Protein AF-A0A1G0I990-F1 (afdb_monomer_lite)

Sequence (139 aa):
MQPKWLFALCLTLLTQIALAETCPTVSAIKHGALNGWQVYDSDDNKPLTAKRLADFKKSIRQFVLAEWKENTAQRGIMRCYYVDGDGSELEAYVAKNHFLPNKRKSEWYQVSGSLDCAASMGQCSFDQQKMPAKYLANN

Structure (mmCIF, N/CA/C/O backbone):
data_AF-A0A1G0I990-F1
#
_entry.id   AF-A0A1G0I990-F1
#
loop_
_atom_site.group_PDB
_atom_site.id
_atom_site.type_symbol
_atom_site.label_atom_id
_atom_site.label_alt_id
_atom_site.label_comp_id
_atom_site.label_asym_id
_atom_site.label_entity_id
_atom_site.label_seq_id
_atom_site.pdbx_PDB_ins_code
_atom_site.Cartn_x
_atom_site.Cartn_y
_atom_site.Cartn_z
_atom_site.occupancy
_atom_site.B_iso_or_equiv
_atom_site.auth_seq_id
_atom_site.auth_comp_id
_atom_site.auth_asym_id
_atom_site.auth_atom_id
_atom_site.pdbx_PDB_model_num
ATOM 1 N N . MET A 1 1 ? 19.883 -50.075 29.288 1.00 47.19 1 MET A N 1
ATOM 2 C CA . MET A 1 1 ? 18.931 -48.961 29.495 1.00 47.19 1 MET A CA 1
ATOM 3 C C . MET A 1 1 ? 19.556 -47.705 28.914 1.00 47.19 1 MET A C 1
ATOM 5 O O . MET A 1 1 ? 20.521 -47.210 29.473 1.00 47.19 1 MET A O 1
ATOM 9 N N . GLN A 1 2 ? 19.099 -47.272 27.741 1.00 49.50 2 GLN A N 1
ATOM 10 C CA . GLN A 1 2 ? 19.628 -46.103 27.034 1.00 49.50 2 GLN A CA 1
ATOM 11 C C . GLN A 1 2 ? 18.470 -45.256 26.482 1.00 49.50 2 GLN A C 1
ATOM 13 O O . GLN A 1 2 ? 17.391 -45.797 26.215 1.00 49.50 2 GLN A O 1
ATOM 18 N N . PRO A 1 3 ? 18.657 -43.930 26.398 1.00 50.25 3 PRO A N 1
ATOM 19 C CA . PRO A 1 3 ? 17.592 -42.951 26.556 1.00 50.25 3 PRO A CA 1
ATOM 20 C C . PRO A 1 3 ? 16.888 -42.691 25.223 1.00 50.25 3 PRO A C 1
ATOM 22 O O . PRO A 1 3 ? 17.444 -42.076 24.322 1.00 50.25 3 PRO A O 1
ATOM 25 N N . LYS A 1 4 ? 15.635 -43.136 25.088 1.00 51.06 4 LYS A N 1
ATOM 26 C CA . LYS A 1 4 ? 14.823 -42.921 23.872 1.00 51.06 4 LYS A CA 1
ATOM 27 C C . LYS A 1 4 ? 14.087 -41.571 23.820 1.00 51.06 4 LYS A C 1
ATOM 29 O O . LYS A 1 4 ? 13.271 -41.363 22.934 1.00 51.06 4 LYS A O 1
ATOM 34 N N . TRP A 1 5 ? 14.366 -40.650 24.742 1.00 54.75 5 TRP A N 1
ATOM 35 C CA . TRP A 1 5 ? 13.525 -39.463 24.955 1.00 54.75 5 TRP A CA 1
ATOM 36 C C . TRP A 1 5 ? 14.181 -38.126 24.581 1.00 54.75 5 TRP A C 1
ATOM 38 O O . TRP A 1 5 ? 13.571 -37.084 24.783 1.00 54.75 5 TRP A O 1
ATOM 48 N N . LEU A 1 6 ? 15.394 -38.122 24.016 1.00 54.31 6 LEU A N 1
ATOM 49 C CA . LEU A 1 6 ? 16.111 -36.871 23.710 1.00 54.31 6 LEU A CA 1
ATOM 50 C C . LEU A 1 6 ? 16.022 -36.410 22.246 1.00 54.31 6 LEU A C 1
ATOM 52 O O . LEU A 1 6 ? 16.369 -35.271 21.958 1.00 54.31 6 LEU A O 1
ATOM 56 N N . PHE A 1 7 ? 15.510 -37.228 21.321 1.00 53.66 7 PHE A N 1
ATOM 57 C CA . PHE A 1 7 ? 15.449 -36.843 19.900 1.00 53.66 7 PHE A CA 1
ATOM 58 C C . PHE A 1 7 ? 14.200 -36.043 19.497 1.00 53.66 7 PHE A C 1
ATOM 60 O O . PHE A 1 7 ? 14.183 -35.455 18.420 1.00 53.66 7 PHE A O 1
ATOM 67 N N . ALA A 1 8 ? 13.172 -35.965 20.347 1.00 53.88 8 ALA A N 1
ATOM 68 C CA . ALA A 1 8 ? 11.927 -35.270 20.007 1.00 53.88 8 ALA A CA 1
ATOM 69 C C . ALA A 1 8 ? 11.950 -33.754 20.288 1.00 53.88 8 ALA A C 1
ATOM 71 O O . ALA A 1 8 ? 11.089 -33.036 19.789 1.00 53.88 8 ALA A O 1
ATOM 72 N N . LEU A 1 9 ? 12.929 -33.243 21.048 1.00 51.59 9 LEU A N 1
ATOM 73 C CA . LEU A 1 9 ? 12.960 -31.829 21.453 1.00 51.59 9 LEU A CA 1
ATOM 74 C C . LEU A 1 9 ? 13.691 -30.906 20.454 1.00 51.59 9 LEU A C 1
ATOM 76 O O . LEU A 1 9 ? 13.574 -29.689 20.547 1.00 51.59 9 LEU A O 1
ATOM 80 N N . CYS A 1 10 ? 14.427 -31.452 19.478 1.00 51.59 10 CYS A N 1
ATOM 81 C CA . CYS A 1 10 ? 15.187 -30.642 18.514 1.00 51.59 10 CYS A CA 1
ATOM 82 C C . CYS A 1 10 ? 14.387 -30.181 17.284 1.00 51.59 10 CYS A C 1
ATOM 84 O O . CYS A 1 10 ? 14.876 -29.323 16.553 1.00 51.59 10 CYS A O 1
ATOM 86 N N . LEU A 1 11 ? 13.177 -30.700 17.035 1.00 53.06 11 LEU A N 1
ATOM 87 C CA . LEU A 1 11 ? 12.417 -30.344 15.826 1.00 53.06 11 LEU A CA 1
ATOM 88 C C . LEU A 1 11 ? 11.530 -29.095 15.967 1.00 53.06 11 LEU A C 1
ATOM 90 O O . LEU A 1 11 ? 11.078 -28.564 14.958 1.00 53.06 11 LEU A O 1
ATOM 94 N N . THR A 1 12 ? 11.292 -28.586 17.179 1.00 53.69 12 THR A N 1
ATOM 95 C CA . THR A 1 12 ? 10.404 -27.427 17.398 1.00 53.69 12 THR A CA 1
ATOM 96 C C . THR A 1 12 ? 11.112 -26.070 17.325 1.00 53.69 12 THR A C 1
ATOM 98 O O . THR A 1 12 ? 10.461 -25.043 17.490 1.00 53.69 12 THR A O 1
ATOM 101 N N . LEU A 1 13 ? 12.426 -26.030 17.059 1.00 52.94 13 LEU A N 1
ATOM 102 C CA . LEU A 1 13 ? 13.194 -24.778 16.945 1.00 52.94 13 LEU A CA 1
ATOM 103 C C . LEU A 1 13 ? 13.355 -24.248 15.505 1.00 52.94 13 LEU A C 1
ATOM 105 O O . LEU A 1 13 ? 13.969 -23.203 15.312 1.00 52.94 13 LEU A O 1
ATOM 109 N N . LEU A 1 14 ? 12.824 -24.939 14.489 1.00 50.50 14 LEU A N 1
ATOM 110 C CA . LEU A 1 14 ? 13.168 -24.693 13.078 1.00 50.50 14 LEU A CA 1
ATOM 111 C C . LEU A 1 14 ? 12.182 -23.838 12.263 1.00 50.50 14 LEU A C 1
ATOM 113 O O . LEU A 1 14 ? 12.335 -23.746 11.049 1.00 50.50 14 LEU A O 1
ATOM 117 N N . THR A 1 15 ? 11.202 -23.164 12.870 1.00 46.41 15 THR A N 1
ATOM 118 C CA . THR A 1 15 ? 10.213 -22.383 12.094 1.00 46.41 15 THR A CA 1
ATOM 119 C C . THR A 1 15 ? 10.127 -20.910 12.476 1.00 46.41 15 THR A C 1
ATOM 121 O O . THR A 1 15 ? 9.059 -20.312 12.390 1.00 46.41 15 THR A O 1
ATOM 124 N N . GLN A 1 16 ? 11.248 -20.275 12.825 1.00 45.06 16 GLN A N 1
ATOM 125 C CA . GLN A 1 16 ? 11.370 -18.824 12.637 1.00 45.06 16 GLN A CA 1
ATOM 126 C C . GLN A 1 16 ? 11.808 -18.547 11.197 1.00 45.06 16 GLN A C 1
ATOM 128 O O . GLN A 1 16 ? 12.901 -18.049 10.938 1.00 45.06 16 GLN A O 1
ATOM 133 N N . ILE A 1 17 ? 10.961 -18.928 10.237 1.00 48.00 17 ILE A N 1
ATOM 134 C CA . ILE A 1 17 ? 11.130 -18.479 8.860 1.00 48.00 17 ILE A CA 1
ATOM 135 C C . ILE A 1 17 ? 10.854 -16.980 8.912 1.00 48.00 17 ILE A C 1
ATOM 137 O O . ILE A 1 17 ? 9.705 -16.561 9.043 1.00 48.00 17 ILE A O 1
ATOM 141 N N . ALA A 1 18 ? 11.916 -16.178 8.884 1.00 51.16 18 ALA A N 1
ATOM 142 C CA . ALA A 1 18 ? 11.836 -14.752 8.627 1.00 51.16 18 ALA A CA 1
ATOM 143 C C . ALA A 1 18 ? 11.307 -14.581 7.197 1.00 51.16 18 ALA A C 1
ATOM 145 O O . ALA A 1 18 ? 12.071 -14.475 6.239 1.00 51.16 18 ALA A O 1
ATOM 146 N N . LEU A 1 19 ? 9.988 -14.685 7.043 1.00 57.84 19 LEU A N 1
ATOM 147 C CA . LEU A 1 19 ? 9.312 -14.400 5.792 1.00 57.84 19 LEU A CA 1
ATOM 148 C C . LEU A 1 19 ? 9.566 -12.925 5.490 1.00 57.84 19 LEU A C 1
ATOM 150 O O . LEU A 1 19 ? 9.313 -12.067 6.338 1.00 57.84 19 LEU A O 1
ATOM 154 N N . ALA A 1 20 ? 10.103 -12.649 4.302 1.00 65.56 20 ALA A N 1
ATOM 155 C CA . ALA A 1 20 ? 10.149 -11.289 3.793 1.00 65.56 20 ALA A CA 1
ATOM 156 C C . ALA A 1 20 ? 8.714 -10.759 3.806 1.00 65.56 20 ALA A C 1
ATOM 158 O O . ALA A 1 20 ? 7.800 -11.423 3.307 1.00 65.56 20 ALA A O 1
ATOM 159 N N . GLU A 1 21 ? 8.504 -9.612 4.438 1.00 84.06 21 GLU A N 1
ATOM 160 C CA . GLU A 1 21 ? 7.165 -9.057 4.491 1.00 84.06 21 GLU A CA 1
ATOM 161 C C . GLU A 1 21 ? 6.820 -8.437 3.135 1.00 84.06 21 GLU A C 1
ATOM 163 O O . GLU A 1 21 ? 7.689 -7.999 2.378 1.00 84.06 21 GLU A O 1
ATOM 168 N N . THR A 1 22 ? 5.535 -8.457 2.806 1.00 91.50 22 THR A N 1
ATOM 169 C CA . THR A 1 22 ? 4.981 -7.866 1.587 1.00 91.50 22 THR A CA 1
ATOM 170 C C . THR A 1 22 ? 3.818 -6.967 1.962 1.00 91.50 22 THR A C 1
ATOM 172 O O . THR A 1 22 ? 3.319 -7.004 3.091 1.00 91.50 22 THR A O 1
ATOM 175 N N . CYS A 1 23 ? 3.369 -6.145 1.017 1.00 93.75 23 CYS A N 1
ATOM 176 C CA . CYS A 1 23 ? 2.174 -5.339 1.219 1.00 93.75 23 CYS A CA 1
ATOM 177 C C . CYS A 1 23 ? 0.969 -6.222 1.616 1.00 93.75 23 CYS A C 1
ATOM 179 O O . CYS A 1 23 ? 0.893 -7.377 1.181 1.00 93.75 23 CYS A O 1
ATOM 181 N N . PRO A 1 24 ? 0.032 -5.731 2.451 1.00 94.81 24 PRO A N 1
ATOM 182 C CA . PRO A 1 24 ? -1.147 -6.502 2.830 1.00 94.81 24 PRO A CA 1
ATOM 183 C C . PRO A 1 24 ? -2.007 -6.881 1.624 1.00 94.81 24 PRO A C 1
ATOM 185 O O . PRO A 1 24 ? -2.253 -6.079 0.734 1.00 94.81 24 PRO A O 1
ATOM 188 N N . THR A 1 25 ? -2.548 -8.095 1.600 1.00 96.38 25 THR A N 1
ATOM 189 C CA . THR A 1 25 ? -3.460 -8.468 0.511 1.00 96.38 25 THR A CA 1
ATOM 190 C C . THR A 1 25 ? -4.767 -7.675 0.603 1.00 96.38 25 THR A C 1
ATOM 192 O O . THR A 1 25 ? -5.206 -7.292 1.688 1.00 96.38 25 THR A O 1
ATOM 195 N N . VAL A 1 26 ? -5.460 -7.492 -0.524 1.00 96.81 26 VAL A N 1
ATOM 196 C CA . VAL A 1 26 ? -6.790 -6.851 -0.550 1.00 96.81 26 VAL A CA 1
ATOM 197 C C . VAL A 1 26 ? -7.768 -7.558 0.391 1.00 96.81 26 VAL A C 1
ATOM 199 O O . VAL A 1 26 ? -8.532 -6.904 1.098 1.00 96.81 26 VAL A O 1
ATOM 202 N N . SER A 1 27 ? -7.702 -8.890 0.458 1.00 96.94 27 SER A N 1
ATOM 203 C CA . SER A 1 27 ? -8.483 -9.684 1.410 1.00 96.94 27 SER A CA 1
ATOM 204 C C . SER A 1 27 ? -8.126 -9.336 2.861 1.00 96.94 27 SER A C 1
ATOM 206 O O . SER A 1 27 ? -9.011 -9.005 3.651 1.00 96.94 27 SER A O 1
ATOM 208 N N . ALA A 1 28 ? -6.833 -9.302 3.204 1.00 96.19 28 ALA A N 1
ATOM 209 C CA . ALA A 1 28 ? -6.378 -8.940 4.546 1.00 96.19 28 ALA A CA 1
ATOM 210 C C . ALA A 1 28 ? -6.856 -7.539 4.957 1.00 96.19 28 ALA A C 1
ATOM 212 O O . ALA A 1 28 ? -7.336 -7.353 6.074 1.00 96.19 28 ALA A O 1
ATOM 213 N N . ILE A 1 29 ? -6.816 -6.568 4.040 1.00 96.81 29 ILE A N 1
ATOM 214 C CA . ILE A 1 29 ? -7.302 -5.209 4.298 1.00 96.81 29 ILE A CA 1
ATOM 215 C C . ILE A 1 29 ? -8.817 -5.202 4.545 1.00 96.81 29 ILE A C 1
ATOM 217 O O . ILE A 1 29 ? -9.274 -4.643 5.549 1.00 96.81 29 IL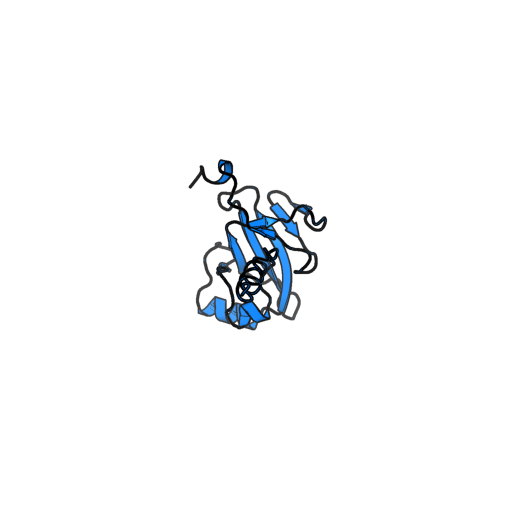E A O 1
ATOM 221 N N . LYS A 1 30 ? -9.605 -5.859 3.681 1.00 96.75 30 LYS A N 1
ATOM 222 C CA . LYS A 1 30 ? -11.071 -5.939 3.821 1.00 96.75 30 LYS A CA 1
ATOM 223 C C . LYS A 1 30 ? -11.483 -6.574 5.145 1.00 96.75 30 LYS A C 1
ATOM 225 O O . LYS A 1 30 ? -12.359 -6.045 5.827 1.00 96.75 30 LYS A O 1
ATOM 230 N N . HIS A 1 31 ? -10.793 -7.635 5.550 1.00 96.19 31 HIS A N 1
ATOM 231 C CA . HIS A 1 31 ? -11.073 -8.363 6.788 1.00 96.19 31 HIS A CA 1
ATOM 232 C C . HIS A 1 31 ? -10.370 -7.792 8.030 1.00 96.19 31 HIS A C 1
ATOM 234 O O . HIS A 1 31 ? -10.575 -8.295 9.129 1.00 96.19 31 HIS A O 1
ATOM 240 N N . GLY A 1 32 ? -9.580 -6.721 7.895 1.00 90.44 32 GLY A N 1
ATOM 241 C CA . GLY A 1 32 ? -8.904 -6.076 9.026 1.00 90.44 32 GLY A CA 1
ATOM 242 C C . GLY A 1 32 ? -7.708 -6.849 9.592 1.00 90.44 32 GLY A C 1
ATOM 243 O O . GLY A 1 32 ? -7.235 -6.517 10.675 1.00 90.44 32 GLY A O 1
ATOM 244 N N . ALA A 1 33 ? -7.181 -7.834 8.866 1.00 92.31 33 ALA A N 1
ATOM 245 C CA . ALA A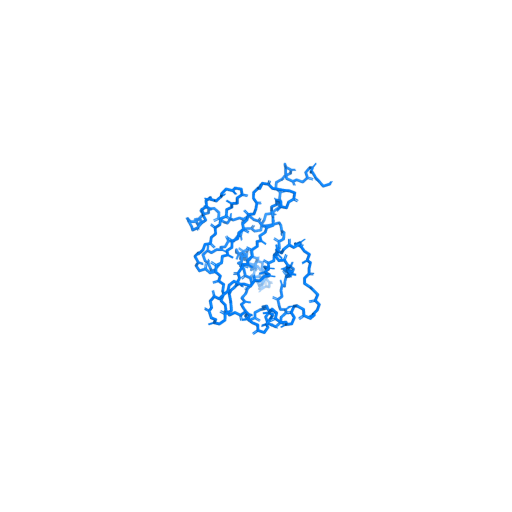 1 33 ? -5.988 -8.595 9.232 1.00 92.31 33 ALA A CA 1
ATOM 246 C C . ALA A 1 33 ? -4.704 -7.814 8.887 1.00 92.31 33 ALA A C 1
ATOM 248 O O . ALA A 1 33 ? -3.891 -8.242 8.071 1.00 92.31 33 ALA A O 1
ATOM 249 N N . LEU A 1 34 ? -4.551 -6.621 9.472 1.00 89.81 34 LEU A N 1
ATOM 250 C CA . LEU A 1 34 ? -3.517 -5.662 9.082 1.00 89.81 34 LEU A CA 1
ATOM 251 C C . LEU A 1 34 ? -2.178 -5.822 9.812 1.00 89.81 34 LEU A C 1
ATOM 253 O O . LEU A 1 34 ? -1.237 -5.177 9.401 1.00 89.81 34 LEU A O 1
ATOM 257 N N . ASN A 1 35 ? -2.018 -6.651 10.849 1.00 86.62 35 ASN A N 1
ATOM 258 C CA . ASN A 1 35 ? -0.701 -6.992 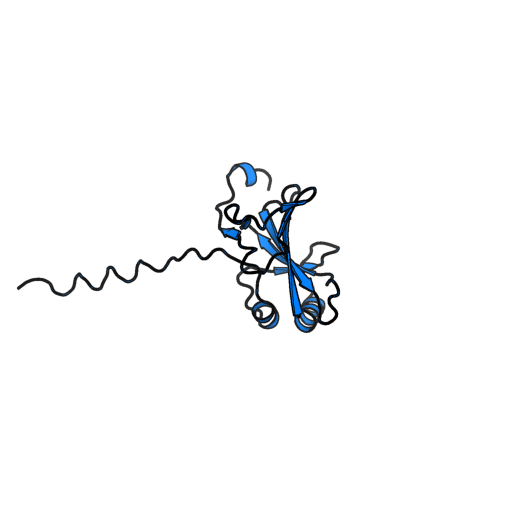11.438 1.00 86.62 35 ASN A CA 1
ATOM 259 C C . ASN A 1 35 ? 0.287 -5.807 11.616 1.00 86.62 35 ASN A C 1
ATOM 261 O O . ASN A 1 35 ? 1.435 -5.852 11.157 1.00 86.62 35 ASN A O 1
ATOM 265 N N . GLY A 1 36 ? -0.165 -4.723 12.255 1.00 87.56 36 GLY A N 1
ATOM 266 C CA . GLY A 1 36 ? 0.636 -3.513 12.499 1.00 87.56 36 GLY A CA 1
ATOM 267 C C . GLY A 1 36 ? 0.698 -2.520 11.333 1.00 87.56 36 GLY A C 1
ATOM 268 O O . GLY A 1 36 ? 1.285 -1.456 11.488 1.00 87.56 36 GLY A O 1
ATOM 269 N N . TRP A 1 37 ? 0.091 -2.838 10.191 1.00 92.62 37 TRP A N 1
ATOM 270 C CA . TRP A 1 37 ? -0.179 -1.883 9.123 1.00 92.62 37 TRP A CA 1
ATOM 271 C C . TRP A 1 37 ? -1.357 -0.978 9.485 1.00 92.62 37 TRP A C 1
ATOM 273 O O . TRP A 1 37 ? -2.323 -1.407 10.120 1.00 92.62 37 TRP A O 1
ATOM 283 N N . GLN A 1 38 ? -1.305 0.266 9.025 1.00 95.38 38 GLN A N 1
ATOM 284 C CA . GLN A 1 38 ? -2.369 1.248 9.203 1.00 95.38 38 GLN A CA 1
ATOM 285 C C . GLN A 1 38 ? -2.675 1.939 7.873 1.00 95.38 38 GLN A C 1
ATOM 287 O O . GLN A 1 38 ? -1.803 2.071 7.017 1.00 95.38 38 GLN A O 1
ATOM 292 N N . VAL A 1 39 ? -3.934 2.330 7.677 1.00 96.81 39 VAL A N 1
ATOM 293 C CA . VAL A 1 39 ? -4.374 3.028 6.463 1.00 96.81 39 VAL A CA 1
ATOM 294 C C . VAL A 1 39 ? -4.381 4.526 6.723 1.00 96.81 39 VAL A C 1
ATOM 296 O O . VAL A 1 39 ? -4.964 4.977 7.714 1.00 96.81 39 VAL A O 1
ATOM 299 N N . TYR A 1 40 ? -3.754 5.274 5.826 1.00 96.56 40 TYR A N 1
ATOM 300 C CA . TYR A 1 40 ? -3.591 6.717 5.908 1.00 96.56 40 TYR A CA 1
ATOM 301 C C . TYR A 1 40 ? -4.210 7.397 4.697 1.00 96.56 40 TYR A C 1
ATOM 303 O O . TYR A 1 40 ? -4.292 6.813 3.619 1.00 96.56 40 TYR A O 1
ATOM 311 N N . ASP A 1 41 ? -4.623 8.633 4.912 1.00 95.81 41 ASP A N 1
ATOM 312 C CA . ASP A 1 41 ? -5.007 9.595 3.896 1.00 95.81 41 ASP A CA 1
ATOM 313 C C . ASP A 1 41 ? -3.770 10.050 3.108 1.00 95.81 41 ASP A C 1
ATOM 315 O O . ASP A 1 41 ? -2.733 10.356 3.707 1.00 95.81 41 ASP A O 1
ATOM 319 N N . SER A 1 42 ? -3.845 10.065 1.776 1.00 92.69 42 SER A N 1
ATOM 320 C CA . SER A 1 42 ? -2.719 10.494 0.935 1.00 92.69 42 SER A CA 1
ATOM 321 C C . SER A 1 42 ? -2.427 11.989 1.040 1.00 92.69 42 SER A C 1
ATOM 323 O O . SER A 1 42 ? -1.272 12.383 0.870 1.00 92.69 42 SER A O 1
ATOM 325 N N . ASP A 1 43 ? -3.436 12.805 1.346 1.00 91.94 43 ASP A N 1
ATOM 326 C CA . ASP A 1 43 ? -3.329 14.260 1.251 1.00 91.94 43 ASP A CA 1
ATOM 327 C C . ASP A 1 43 ? -2.661 14.843 2.494 1.00 91.94 43 ASP A C 1
ATOM 329 O O . ASP A 1 43 ? -1.779 15.700 2.407 1.00 91.94 43 ASP A O 1
ATOM 333 N N . ASP A 1 44 ? -3.051 14.351 3.672 1.00 92.62 44 ASP A N 1
ATOM 334 C CA . ASP A 1 44 ? -2.583 14.879 4.955 1.00 92.62 44 ASP A CA 1
ATOM 335 C C . ASP A 1 44 ? -1.743 13.890 5.780 1.00 92.62 44 ASP A C 1
ATOM 337 O O . ASP A 1 44 ? -1.220 14.256 6.836 1.00 92.62 44 ASP A O 1
ATOM 341 N N . ASN A 1 45 ? -1.539 12.667 5.277 1.00 90.94 45 ASN A N 1
ATOM 342 C CA . ASN A 1 45 ? -0.783 11.586 5.917 1.00 90.94 45 ASN A CA 1
ATOM 343 C C . ASN A 1 45 ? -1.307 11.200 7.316 1.00 90.94 45 ASN A C 1
ATOM 345 O O . ASN A 1 45 ? -0.551 10.654 8.127 1.00 90.94 45 ASN A O 1
ATOM 349 N N . LYS A 1 46 ? -2.583 11.463 7.632 1.00 94.50 46 LYS A N 1
ATOM 350 C CA . LYS A 1 46 ? -3.210 11.026 8.888 1.00 94.50 46 LYS A CA 1
ATOM 351 C C . LYS A 1 46 ? -3.960 9.710 8.713 1.00 94.50 46 LYS A C 1
ATOM 353 O O . LYS A 1 46 ? -4.373 9.371 7.608 1.00 94.50 46 LYS A O 1
ATOM 358 N N . PRO A 1 47 ? -4.161 8.937 9.795 1.00 96.00 47 PRO A N 1
ATOM 359 C CA . PRO A 1 47 ? -5.010 7.757 9.740 1.00 96.00 47 PRO A CA 1
ATOM 360 C C . PRO A 1 47 ? -6.408 8.077 9.210 1.00 96.00 47 PRO A C 1
ATOM 362 O O . PRO A 1 47 ? -7.017 9.065 9.627 1.00 96.00 47 PRO A O 1
ATOM 365 N N . LEU A 1 48 ? -6.947 7.209 8.350 1.00 95.88 48 LEU A N 1
ATOM 366 C CA . LEU A 1 48 ? -8.317 7.377 7.868 1.00 95.88 48 LEU A CA 1
ATOM 367 C C . LEU A 1 48 ? -9.318 7.351 9.030 1.00 95.88 48 LEU A C 1
ATOM 369 O O . LEU A 1 48 ? -9.237 6.519 9.938 1.00 95.88 48 LEU A O 1
ATOM 373 N N . THR A 1 49 ? -10.328 8.218 8.954 1.00 96.25 49 THR A N 1
ATOM 374 C CA . THR A 1 49 ? -11.506 8.123 9.826 1.00 96.25 49 THR A CA 1
ATOM 375 C C . THR A 1 49 ? -12.233 6.797 9.594 1.00 96.25 49 THR A C 1
ATOM 377 O O . THR A 1 49 ? -12.138 6.204 8.520 1.00 96.25 49 THR A O 1
ATOM 380 N N . ALA A 1 50 ? -13.021 6.334 10.569 1.00 96.00 50 ALA A N 1
ATOM 381 C CA . ALA A 1 50 ? -13.742 5.061 10.453 1.00 96.00 50 ALA A CA 1
ATOM 382 C C . ALA A 1 50 ? -14.629 4.979 9.194 1.00 96.00 50 ALA A C 1
ATOM 384 O O . ALA A 1 50 ? -14.687 3.933 8.549 1.00 96.00 50 ALA A O 1
ATOM 385 N N . LYS A 1 51 ? -15.269 6.096 8.814 1.00 96.81 51 LYS A N 1
ATOM 386 C CA . LYS A 1 51 ? -16.079 6.191 7.593 1.00 96.81 51 LYS A CA 1
ATOM 387 C C . LYS A 1 51 ? -15.219 6.023 6.338 1.00 96.81 51 LYS A C 1
ATOM 389 O O . LYS A 1 51 ? -15.473 5.110 5.559 1.00 96.81 51 LYS A O 1
ATOM 394 N N . ARG A 1 52 ? -14.156 6.827 6.190 1.00 97.00 52 ARG A N 1
ATOM 395 C CA . ARG A 1 52 ? -13.240 6.724 5.039 1.00 97.00 52 ARG A CA 1
ATOM 396 C C . ARG A 1 52 ? -12.570 5.354 4.957 1.00 97.00 52 ARG A C 1
ATOM 398 O O . ARG A 1 52 ? -12.389 4.829 3.868 1.00 97.00 52 ARG A O 1
ATOM 405 N N . LEU A 1 53 ? -12.236 4.747 6.095 1.00 97.06 53 LEU A N 1
ATOM 406 C CA . LEU A 1 53 ? -11.675 3.400 6.139 1.00 97.06 53 LEU A CA 1
ATOM 407 C C . LEU A 1 53 ? -12.668 2.348 5.620 1.00 97.06 53 LEU A C 1
ATOM 409 O O . LEU A 1 53 ? -12.260 1.423 4.918 1.00 97.06 53 LEU A O 1
ATOM 413 N N . ALA A 1 54 ? -13.957 2.467 5.948 1.00 96.81 54 ALA A N 1
ATOM 414 C CA . ALA A 1 54 ? -14.990 1.578 5.418 1.00 96.81 54 ALA A CA 1
ATOM 415 C C . ALA A 1 54 ? -15.154 1.744 3.897 1.00 96.81 54 ALA A C 1
ATOM 417 O O . ALA A 1 54 ? -15.199 0.743 3.176 1.00 96.81 54 ALA A O 1
ATOM 418 N N . ASP A 1 55 ? -15.159 2.987 3.410 1.00 96.44 55 ASP A N 1
ATOM 419 C CA . ASP A 1 55 ? -15.250 3.302 1.979 1.00 96.44 55 ASP A CA 1
ATOM 420 C C . ASP A 1 55 ? -14.023 2.788 1.209 1.00 96.44 55 ASP A C 1
ATOM 422 O O . ASP A 1 55 ? -14.161 2.131 0.173 1.00 96.44 55 ASP A O 1
ATOM 426 N N . PHE A 1 56 ? -12.824 2.975 1.767 1.00 97.19 56 PHE A N 1
ATOM 427 C CA . PHE A 1 56 ? -11.580 2.414 1.242 1.00 97.19 56 PHE A CA 1
ATOM 428 C C . PHE A 1 56 ? -11.662 0.888 1.133 1.00 97.19 56 PHE A C 1
ATOM 430 O O . PHE A 1 56 ? -11.479 0.333 0.051 1.00 97.19 56 PHE A O 1
ATOM 437 N N . LYS A 1 57 ? -12.029 0.191 2.220 1.00 97.31 57 LYS A N 1
ATOM 438 C CA . LYS A 1 57 ? -12.175 -1.277 2.228 1.00 97.31 57 LYS A CA 1
ATOM 439 C C . LYS A 1 57 ? -13.185 -1.773 1.196 1.00 97.31 57 LYS A C 1
ATOM 441 O O . LYS A 1 57 ? -12.983 -2.833 0.608 1.00 97.31 57 LYS A O 1
ATOM 446 N N . LYS A 1 58 ? -14.272 -1.039 0.963 1.00 96.75 58 LYS A N 1
ATOM 447 C CA . LYS A 1 58 ? -15.272 -1.400 -0.050 1.00 96.75 58 LYS A CA 1
ATOM 448 C C . LYS A 1 58 ? -14.712 -1.275 -1.472 1.00 96.75 58 LYS A C 1
ATOM 450 O O . LYS A 1 58 ? -15.012 -2.127 -2.313 1.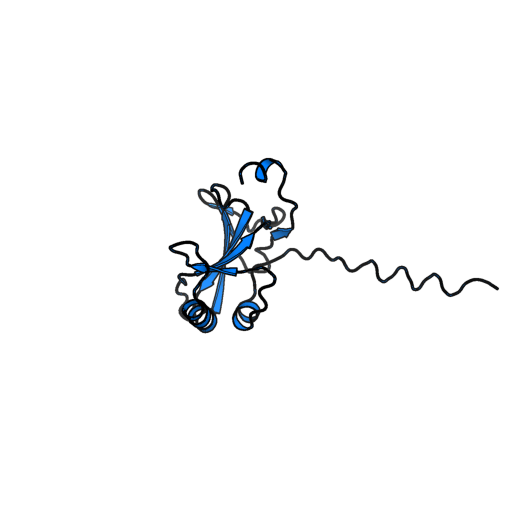00 96.75 58 LYS A O 1
ATOM 455 N N . SER A 1 59 ? -13.892 -0.255 -1.707 1.00 96.94 59 SER A N 1
ATOM 456 C CA . SER A 1 59 ? -13.456 0.159 -3.044 1.00 96.94 59 SER A CA 1
ATOM 457 C C . SER A 1 59 ? -12.201 -0.565 -3.527 1.00 96.94 59 SER A C 1
ATOM 459 O O . SER A 1 59 ? -12.140 -0.914 -4.701 1.00 96.94 59 SER A O 1
ATOM 461 N N . ILE A 1 60 ? -11.249 -0.886 -2.640 1.00 97.56 60 ILE A N 1
ATOM 462 C CA . ILE A 1 60 ? -9.978 -1.528 -3.022 1.00 97.56 60 ILE A CA 1
ATOM 463 C C . ILE A 1 60 ? -10.161 -2.831 -3.813 1.00 97.56 60 ILE A C 1
ATOM 465 O O . ILE A 1 60 ? -10.959 -3.714 -3.448 1.00 97.56 60 ILE A O 1
ATOM 469 N N . ARG A 1 61 ? -9.355 -2.988 -4.869 1.00 97.44 61 ARG A N 1
ATOM 470 C CA . ARG A 1 61 ? -9.341 -4.187 -5.721 1.00 97.44 61 ARG A CA 1
ATOM 471 C C . ARG A 1 61 ? -7.970 -4.760 -5.984 1.00 97.44 61 ARG A C 1
ATOM 473 O O . ARG A 1 61 ? -7.850 -5.983 -5.947 1.00 97.44 61 ARG A O 1
ATOM 480 N N . GLN A 1 62 ? -6.966 -3.926 -6.228 1.00 96.44 62 GLN A N 1
ATOM 481 C CA . GLN A 1 62 ? -5.675 -4.417 -6.695 1.00 96.44 62 GLN A CA 1
ATOM 482 C C . GLN A 1 62 ? -4.519 -3.596 -6.133 1.00 96.44 62 GLN A C 1
ATOM 484 O O . GLN A 1 62 ? -4.620 -2.383 -6.005 1.00 96.44 62 GLN A O 1
ATOM 489 N N . PHE A 1 63 ? -3.428 -4.281 -5.794 1.00 96.94 63 PHE A N 1
ATOM 490 C CA . PHE A 1 63 ? -2.143 -3.666 -5.468 1.00 96.94 63 PHE A CA 1
ATOM 491 C C . PHE A 1 63 ? -1.486 -3.093 -6.728 1.00 96.94 63 PHE A C 1
ATOM 493 O O . PHE A 1 63 ? -1.483 -3.763 -7.762 1.00 96.94 63 PHE A O 1
ATOM 500 N N . VAL A 1 64 ? -0.893 -1.904 -6.628 1.00 96.56 64 VAL A N 1
ATOM 501 C CA . VAL A 1 64 ? -0.224 -1.260 -7.774 1.00 96.56 64 VAL A CA 1
ATOM 502 C C . VAL A 1 64 ? 1.214 -0.847 -7.511 1.00 96.56 64 VAL A C 1
ATOM 504 O O . VAL A 1 64 ? 2.032 -0.917 -8.422 1.00 96.56 64 VAL A O 1
ATOM 507 N N . LEU A 1 65 ? 1.538 -0.428 -6.288 1.00 96.38 65 LEU A N 1
ATOM 508 C CA . LEU A 1 65 ? 2.839 0.161 -5.994 1.00 96.38 65 LEU A CA 1
ATOM 509 C C . LEU A 1 65 ? 3.198 -0.025 -4.524 1.00 96.38 65 LEU A C 1
ATOM 511 O O . LEU A 1 65 ? 2.376 0.213 -3.637 1.00 96.38 65 LEU A O 1
ATOM 515 N N . ALA A 1 66 ? 4.448 -0.394 -4.271 1.00 96.00 66 ALA A N 1
ATOM 516 C CA . ALA A 1 66 ? 5.091 -0.218 -2.981 1.00 96.00 66 ALA A CA 1
ATOM 517 C C . ALA A 1 66 ? 6.117 0.916 -3.084 1.00 96.00 66 ALA A C 1
ATOM 519 O O . ALA A 1 66 ? 6.888 0.971 -4.037 1.00 96.00 66 ALA A O 1
ATOM 520 N N . GLU A 1 67 ? 6.138 1.801 -2.097 1.00 94.12 67 GLU A N 1
ATOM 521 C CA . GLU A 1 67 ? 7.043 2.944 -2.017 1.00 94.12 67 GLU A CA 1
ATOM 522 C C . GLU A 1 67 ? 7.743 2.942 -0.662 1.00 94.12 67 GLU A C 1
ATOM 524 O O . GLU A 1 67 ? 7.121 2.799 0.393 1.00 94.12 67 GLU A O 1
ATOM 529 N N . TRP A 1 68 ? 9.046 3.178 -0.687 1.00 91.38 68 TRP A N 1
ATOM 530 C CA . TRP A 1 68 ? 9.855 3.412 0.490 1.00 91.38 68 TRP A CA 1
ATOM 531 C C . TRP A 1 68 ? 10.465 4.809 0.426 1.00 91.38 68 TRP A C 1
ATOM 533 O O . TRP A 1 68 ? 11.309 5.101 -0.423 1.00 91.38 68 TRP A O 1
ATOM 543 N N . LYS A 1 69 ? 10.045 5.696 1.332 1.00 85.06 69 LYS A N 1
ATOM 544 C CA . LYS A 1 69 ? 10.547 7.076 1.372 1.00 85.06 69 LYS A CA 1
ATOM 545 C C . LYS A 1 69 ? 11.957 7.120 1.970 1.00 85.06 69 LYS A C 1
ATOM 547 O O . LYS A 1 69 ? 12.169 6.769 3.133 1.00 85.06 69 LYS A O 1
ATOM 552 N N . GLU A 1 70 ? 12.916 7.615 1.187 1.00 71.94 70 GLU A N 1
ATOM 553 C CA . GLU A 1 70 ? 14.327 7.699 1.583 1.00 71.94 70 GLU A CA 1
ATOM 554 C C . GLU A 1 70 ? 14.668 9.041 2.255 1.00 71.94 70 GLU A C 1
ATOM 556 O O . GLU A 1 70 ? 15.605 9.115 3.055 1.00 71.94 70 GLU A O 1
ATOM 561 N N . ASN A 1 71 ? 13.914 10.115 1.975 1.00 59.62 71 ASN A N 1
ATOM 562 C CA . ASN A 1 71 ? 14.427 11.473 2.194 1.00 59.62 71 ASN A CA 1
ATOM 563 C C . ASN A 1 71 ? 13.570 12.465 3.003 1.00 59.62 71 ASN A C 1
ATOM 565 O O . ASN A 1 71 ? 13.690 13.670 2.810 1.00 59.62 71 ASN A O 1
ATOM 569 N N . THR A 1 72 ? 12.759 12.009 3.958 1.00 53.38 72 THR A N 1
ATOM 570 C CA . THR A 1 72 ? 11.983 12.910 4.838 1.00 53.38 72 THR A CA 1
ATOM 571 C C . THR A 1 72 ? 11.979 12.440 6.296 1.00 53.38 72 THR A C 1
ATOM 573 O O . THR A 1 72 ? 12.492 11.369 6.612 1.00 53.38 72 THR A O 1
ATOM 576 N N . ALA A 1 73 ? 11.366 13.213 7.202 1.00 56.38 73 ALA A N 1
ATOM 577 C CA . ALA A 1 73 ? 11.061 12.810 8.586 1.00 56.38 73 ALA A CA 1
ATOM 578 C C . ALA A 1 73 ? 10.273 11.479 8.698 1.00 56.38 73 ALA A C 1
ATOM 580 O O . ALA A 1 73 ? 10.065 10.959 9.785 1.00 56.38 73 ALA A O 1
ATOM 581 N N . GLN A 1 74 ? 9.853 10.916 7.561 1.00 60.09 74 GLN A N 1
ATOM 582 C CA . GLN A 1 74 ? 9.159 9.643 7.395 1.00 60.09 74 GLN A CA 1
ATOM 583 C C . GLN A 1 74 ? 10.067 8.558 6.780 1.00 60.09 74 GLN A C 1
ATOM 585 O O . GLN A 1 74 ? 9.619 7.691 6.028 1.00 60.09 74 GLN A O 1
ATOM 590 N N . ARG A 1 75 ? 11.371 8.612 7.070 1.00 65.50 75 ARG A N 1
ATOM 591 C CA . ARG A 1 75 ? 12.341 7.583 6.671 1.00 65.50 75 ARG A CA 1
ATOM 592 C C . ARG A 1 75 ? 11.971 6.228 7.270 1.00 65.50 75 ARG A C 1
ATOM 594 O O . ARG A 1 75 ? 11.701 6.117 8.463 1.00 65.50 75 ARG A O 1
ATOM 601 N N . GLY A 1 76 ? 12.009 5.183 6.444 1.00 68.12 76 GLY A N 1
ATOM 602 C CA . GLY A 1 76 ? 11.717 3.820 6.897 1.00 68.12 76 GLY A CA 1
ATOM 603 C C . GLY A 1 76 ? 10.228 3.481 6.998 1.00 68.12 76 GLY A C 1
ATOM 604 O O . GLY A 1 76 ? 9.884 2.471 7.618 1.00 68.12 76 GLY A O 1
ATOM 605 N N . ILE A 1 77 ? 9.364 4.311 6.405 1.00 85.56 77 ILE A N 1
ATOM 606 C CA . ILE A 1 77 ? 7.951 4.000 6.196 1.00 85.56 77 ILE A CA 1
ATOM 607 C C . ILE A 1 77 ? 7.804 3.325 4.834 1.00 85.56 77 ILE A C 1
ATOM 609 O O . ILE A 1 77 ? 8.143 3.905 3.802 1.00 85.56 77 ILE A O 1
ATOM 613 N N . MET A 1 78 ? 7.291 2.098 4.849 1.00 91.19 78 MET A N 1
ATOM 614 C CA . MET A 1 78 ? 6.812 1.420 3.652 1.00 91.19 78 MET A CA 1
ATOM 615 C C . MET A 1 78 ? 5.365 1.832 3.412 1.00 91.19 78 MET A C 1
ATOM 617 O O . MET A 1 78 ? 4.559 1.783 4.342 1.00 91.19 78 MET A O 1
ATOM 621 N N . ARG A 1 79 ? 5.035 2.215 2.182 1.00 94.38 79 ARG A N 1
ATOM 622 C CA . ARG A 1 79 ? 3.684 2.571 1.749 1.00 94.38 79 ARG A CA 1
ATOM 623 C C . ARG A 1 79 ? 3.265 1.649 0.616 1.00 94.38 79 ARG A C 1
ATOM 625 O O . ARG A 1 79 ? 4.050 1.363 -0.276 1.00 94.38 79 ARG A O 1
ATOM 632 N N . CYS A 1 80 ? 2.026 1.192 0.660 1.00 96.19 80 CYS A N 1
ATOM 633 C CA . CYS A 1 80 ? 1.435 0.301 -0.323 1.00 96.19 80 CYS A CA 1
ATOM 634 C C . CYS A 1 80 ? 0.176 0.959 -0.878 1.00 96.19 80 CYS A C 1
ATOM 636 O O . CYS A 1 80 ? -0.750 1.264 -0.119 1.00 96.19 80 CYS A O 1
ATOM 638 N N . TYR A 1 81 ? 0.145 1.146 -2.190 1.00 97.38 81 TYR A N 1
ATOM 639 C CA . TYR A 1 81 ? -0.944 1.787 -2.911 1.00 97.38 81 TYR A CA 1
ATOM 640 C C . TYR A 1 81 ? -1.786 0.746 -3.646 1.00 97.38 81 TYR A C 1
ATOM 642 O O . TYR A 1 81 ? -1.292 -0.298 -4.094 1.00 97.38 81 TYR A O 1
ATOM 650 N N . TYR A 1 82 ? -3.078 1.045 -3.744 1.00 97.62 82 TYR A N 1
ATOM 651 C CA . TYR A 1 82 ? -4.087 0.183 -4.342 1.00 97.62 82 TYR A CA 1
ATOM 652 C C . TYR A 1 82 ? -5.015 1.014 -5.217 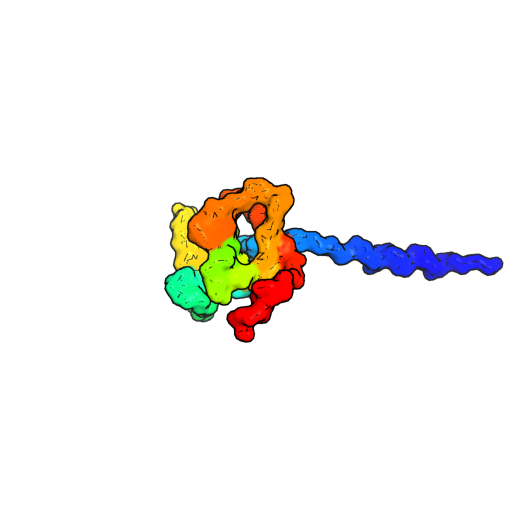1.00 97.62 82 TYR A C 1
ATOM 654 O O . TYR A 1 82 ? -5.229 2.194 -4.951 1.00 97.62 82 TYR A O 1
ATOM 662 N N . VAL A 1 83 ? -5.608 0.358 -6.206 1.00 97.50 83 VAL A N 1
ATOM 663 C CA . VAL A 1 83 ? -6.633 0.937 -7.080 1.00 97.50 83 VAL A CA 1
ATOM 664 C C . VAL A 1 83 ? -7.991 0.287 -6.845 1.00 97.50 83 VAL A C 1
ATOM 666 O O . VAL A 1 83 ? -8.095 -0.797 -6.243 1.00 97.50 83 VAL A O 1
ATOM 669 N N . ASP A 1 84 ? -9.037 0.966 -7.305 1.00 96.56 84 ASP A N 1
ATOM 670 C CA . ASP A 1 84 ? -10.405 0.456 -7.326 1.00 96.56 84 ASP A CA 1
ATOM 671 C C . ASP A 1 84 ? -10.682 -0.487 -8.518 1.00 96.56 84 ASP A C 1
ATOM 673 O O . ASP A 1 84 ? -9.764 -1.015 -9.146 1.00 96.56 84 ASP A O 1
ATOM 677 N N . GLY A 1 85 ? -11.961 -0.789 -8.773 1.00 92.12 85 GLY A N 1
ATOM 678 C CA . GLY A 1 85 ? -12.374 -1.697 -9.853 1.00 92.12 85 GLY A CA 1
ATOM 679 C C . GLY A 1 85 ? -12.243 -1.127 -11.254 1.00 92.12 85 GLY A C 1
ATOM 680 O O . GLY A 1 85 ? -12.185 -1.911 -12.197 1.00 92.12 85 GLY A O 1
ATOM 681 N N . ASP A 1 86 ? -12.146 0.192 -11.363 1.00 94.44 86 ASP A N 1
ATOM 682 C CA . ASP A 1 86 ? -11.990 0.906 -12.624 1.00 94.44 86 ASP A CA 1
ATOM 683 C C . ASP A 1 86 ? -10.511 1.245 -12.890 1.00 94.44 86 ASP A C 1
ATOM 685 O O . ASP A 1 86 ? -10.165 1.773 -13.945 1.00 94.44 86 ASP A O 1
ATOM 689 N N . GLY A 1 87 ? -9.620 0.895 -11.953 1.00 91.75 87 GLY A N 1
ATOM 690 C CA . GLY A 1 87 ? -8.191 1.190 -12.018 1.00 91.75 87 GLY A CA 1
ATOM 691 C C . GLY A 1 87 ? -7.836 2.592 -11.523 1.00 91.75 87 GLY A C 1
ATOM 692 O O . GLY A 1 87 ? -6.696 3.016 -11.706 1.00 91.75 87 GLY A O 1
ATOM 693 N N . SER A 1 88 ? -8.773 3.300 -10.888 1.00 94.38 88 SER A N 1
ATOM 694 C CA . SER A 1 88 ? -8.546 4.643 -10.354 1.00 94.38 88 SER A CA 1
ATOM 695 C C . SER A 1 88 ? -7.701 4.588 -9.085 1.00 94.38 88 SER A C 1
ATOM 697 O O . SER A 1 88 ? -7.868 3.696 -8.243 1.00 94.38 88 SER A O 1
ATOM 699 N N . GLU A 1 89 ? -6.810 5.566 -8.930 1.00 93.00 89 GLU A N 1
ATOM 700 C CA . GLU A 1 89 ? -6.055 5.758 -7.695 1.00 93.00 89 GLU A CA 1
ATOM 701 C C . GLU A 1 89 ? -6.996 6.089 -6.535 1.00 93.00 89 GLU A C 1
ATOM 703 O O . GLU A 1 89 ? -7.946 6.862 -6.664 1.00 93.00 89 GLU A O 1
ATOM 708 N N . LEU A 1 90 ? -6.722 5.487 -5.382 1.00 94.06 90 LEU A N 1
ATOM 709 C CA . LEU A 1 90 ? -7.423 5.797 -4.147 1.00 94.06 90 LEU A CA 1
ATOM 710 C C . LEU A 1 90 ? -6.632 6.855 -3.382 1.00 94.06 90 LEU A C 1
ATOM 712 O O . LEU A 1 90 ? -5.417 6.733 -3.239 1.00 94.06 90 LEU A O 1
ATOM 716 N N . GLU A 1 91 ? -7.332 7.828 -2.801 1.00 95.25 91 GLU A N 1
ATOM 717 C CA . GLU A 1 91 ? -6.770 8.839 -1.887 1.00 95.25 91 GLU A CA 1
ATOM 718 C C . GLU A 1 91 ? -6.421 8.235 -0.509 1.00 95.25 91 GLU A C 1
ATOM 720 O O . GLU A 1 91 ? -6.884 8.676 0.550 1.00 95.25 91 GLU A O 1
ATOM 725 N N . ALA A 1 92 ? -5.704 7.113 -0.517 1.00 96.88 92 ALA A N 1
ATOM 726 C CA . ALA A 1 92 ? -5.274 6.393 0.664 1.00 96.88 92 ALA A CA 1
ATOM 727 C C . ALA A 1 92 ? -4.143 5.412 0.344 1.00 96.88 92 ALA A C 1
ATOM 729 O O . ALA A 1 92 ? -4.103 4.788 -0.717 1.00 96.88 92 ALA A O 1
ATOM 730 N N . TYR A 1 93 ? -3.277 5.187 1.327 1.00 96.56 93 TYR A N 1
ATOM 731 C CA . TYR A 1 93 ? -2.243 4.158 1.270 1.00 96.56 93 TYR A CA 1
ATOM 732 C C . TYR A 1 93 ? -2.194 3.353 2.567 1.00 96.56 93 TYR A C 1
ATOM 734 O O . TYR A 1 93 ? -2.616 3.799 3.635 1.00 96.56 93 TYR A O 1
ATOM 742 N N . VAL A 1 94 ? -1.661 2.138 2.481 1.00 96.56 94 VAL A N 1
ATOM 743 C CA . VAL A 1 94 ? -1.444 1.264 3.638 1.00 96.56 94 VAL A CA 1
ATOM 744 C C . VAL A 1 94 ? 0.028 1.332 4.009 1.00 96.56 94 VAL A C 1
ATOM 746 O O . VAL A 1 94 ? 0.872 1.075 3.158 1.00 96.56 94 VAL A O 1
ATOM 749 N N . ALA A 1 95 ? 0.358 1.686 5.249 1.00 94.12 95 ALA A N 1
ATOM 750 C CA . ALA A 1 95 ? 1.741 1.883 5.663 1.00 94.12 95 ALA A CA 1
ATOM 751 C C . ALA A 1 95 ? 2.126 1.173 6.954 1.00 94.12 95 ALA A C 1
ATOM 753 O O . ALA A 1 95 ? 1.289 0.889 7.814 1.00 94.12 95 ALA A O 1
ATOM 754 N N . LYS A 1 96 ? 3.427 0.894 7.061 1.00 90.19 96 LYS A N 1
ATOM 755 C CA . LYS A 1 96 ? 4.068 0.315 8.239 1.00 90.19 96 LYS A CA 1
ATOM 756 C C . LYS A 1 96 ? 5.524 0.773 8.315 1.00 90.19 96 LYS A C 1
ATOM 758 O O . LYS A 1 96 ? 6.201 0.930 7.299 1.00 90.19 96 LYS A O 1
ATOM 763 N N . ASN A 1 97 ? 5.997 0.982 9.537 1.00 86.00 97 ASN A N 1
ATOM 764 C CA . ASN A 1 97 ? 7.338 1.495 9.814 1.00 86.00 97 ASN A CA 1
ATOM 765 C C . ASN A 1 97 ? 8.346 0.355 10.009 1.00 86.00 97 ASN A C 1
ATOM 767 O O . ASN A 1 97 ? 7.961 -0.781 10.276 1.00 86.00 97 ASN A O 1
ATOM 771 N N . HIS A 1 98 ? 9.637 0.695 9.973 1.00 79.00 98 HIS A N 1
ATOM 772 C CA . HIS A 1 98 ? 10.767 -0.203 10.268 1.00 79.00 98 HIS A CA 1
ATOM 773 C C . HIS A 1 98 ? 11.003 -1.305 9.225 1.00 79.00 98 HIS A C 1
ATOM 775 O O . HIS A 1 98 ? 11.544 -2.366 9.536 1.00 79.00 98 HIS A O 1
ATOM 781 N N . PHE A 1 99 ? 10.664 -1.019 7.969 1.00 81.38 99 PHE A N 1
ATOM 782 C CA . PHE A 1 99 ? 10.963 -1.887 6.833 1.00 81.38 99 PHE A CA 1
ATOM 783 C C . PHE A 1 99 ? 11.962 -1.230 5.894 1.00 81.38 99 PHE A C 1
ATOM 785 O O . PHE A 1 99 ? 11.981 -0.005 5.741 1.00 81.38 99 PHE A O 1
ATOM 792 N N . LEU A 1 100 ? 12.776 -2.061 5.249 1.00 85.56 100 LEU A N 1
ATOM 793 C CA . LEU A 1 100 ? 13.610 -1.661 4.123 1.00 85.56 100 LEU A CA 1
ATOM 794 C C . LEU A 1 100 ? 13.269 -2.513 2.898 1.00 85.56 100 LEU A C 1
ATOM 796 O O . LEU A 1 100 ? 13.017 -3.710 3.056 1.00 85.56 100 LEU A O 1
ATOM 800 N N . PRO A 1 101 ? 13.322 -1.941 1.684 1.00 87.06 101 PRO A N 1
ATOM 801 C CA . PRO A 1 101 ? 13.260 -2.702 0.447 1.00 87.06 101 PRO A CA 1
ATOM 802 C C . PRO A 1 101 ? 14.244 -3.865 0.462 1.00 87.06 101 PRO A C 1
ATOM 804 O O . PRO A 1 101 ? 15.416 -3.689 0.819 1.00 87.06 101 PRO A O 1
ATOM 807 N N . ASN A 1 102 ? 13.792 -5.047 0.047 1.00 85.62 102 ASN A N 1
ATOM 808 C CA . ASN A 1 102 ? 14.696 -6.170 -0.131 1.00 85.62 102 ASN A CA 1
ATOM 809 C C . ASN A 1 102 ? 15.562 -5.917 -1.374 1.00 85.62 102 ASN A C 1
ATOM 811 O O . ASN A 1 102 ? 15.156 -6.170 -2.505 1.00 85.62 102 ASN A O 1
ATOM 815 N N . LYS A 1 103 ? 16.788 -5.433 -1.158 1.00 73.88 103 LYS A N 1
ATOM 816 C CA . LYS A 1 103 ? 17.723 -5.070 -2.238 1.00 73.88 103 LYS A CA 1
ATOM 817 C C . LYS A 1 103 ? 18.269 -6.263 -3.030 1.00 73.88 103 LYS A C 1
ATOM 819 O O . LYS A 1 103 ? 18.997 -6.061 -3.994 1.00 73.88 103 LYS A O 1
ATOM 824 N N . ARG A 1 104 ? 17.962 -7.506 -2.632 1.00 76.06 104 ARG A N 1
ATOM 825 C CA . ARG A 1 104 ? 18.301 -8.701 -3.428 1.00 76.06 104 ARG A CA 1
ATOM 826 C C . ARG A 1 104 ? 17.344 -8.889 -4.608 1.00 76.06 104 ARG A C 1
ATOM 828 O O . ARG A 1 104 ? 17.610 -9.724 -5.467 1.00 76.06 104 ARG A O 1
ATOM 835 N N . LYS A 1 105 ? 16.232 -8.152 -4.624 1.00 70.69 105 LYS A N 1
ATOM 836 C CA . LYS A 1 105 ? 15.230 -8.118 -5.688 1.00 70.69 105 LYS A CA 1
ATOM 837 C C . LYS A 1 105 ? 15.483 -6.891 -6.567 1.00 70.69 105 LYS A C 1
ATOM 839 O O . LYS A 1 105 ? 15.622 -5.785 -6.051 1.00 70.69 105 LYS A O 1
ATOM 844 N N . SER A 1 106 ? 15.593 -7.096 -7.878 1.00 76.38 106 SER A N 1
ATOM 845 C CA . SER A 1 106 ? 15.896 -6.053 -8.871 1.00 76.38 106 SER A CA 1
ATOM 846 C C . SER A 1 106 ? 14.693 -5.172 -9.224 1.00 76.38 106 SER A C 1
ATOM 848 O O . SER A 1 106 ? 14.814 -4.258 -10.029 1.00 76.38 106 SER A O 1
ATOM 850 N N . GLU A 1 107 ? 13.523 -5.477 -8.673 1.00 91.62 107 GLU A N 1
ATOM 851 C CA . GLU A 1 107 ? 12.246 -4.834 -8.971 1.00 91.62 107 GLU A CA 1
ATOM 852 C C . GLU A 1 107 ? 12.078 -3.471 -8.284 1.00 91.62 107 GLU A C 1
ATOM 854 O O . GLU A 1 107 ? 11.169 -2.721 -8.633 1.00 91.62 107 GLU A O 1
ATOM 859 N N . TRP A 1 108 ? 12.961 -3.146 -7.335 1.00 91.75 108 TRP A N 1
ATOM 860 C CA . TRP A 1 108 ? 13.030 -1.835 -6.701 1.00 91.75 108 TRP A CA 1
ATOM 861 C C . TRP A 1 108 ? 13.877 -0.872 -7.530 1.00 91.75 108 TRP A C 1
ATOM 863 O O . TRP A 1 108 ? 15.042 -1.156 -7.816 1.00 91.75 108 TRP A O 1
ATOM 873 N N . TYR A 1 109 ? 13.328 0.293 -7.858 1.00 91.75 109 TYR A N 1
ATOM 874 C CA . TYR A 1 109 ? 14.016 1.332 -8.620 1.00 91.75 109 TYR A CA 1
ATOM 875 C C . TYR A 1 109 ? 13.928 2.692 -7.926 1.00 91.75 109 TYR A C 1
ATOM 877 O O . TYR A 1 109 ? 13.011 2.968 -7.156 1.00 91.75 109 TYR A O 1
ATOM 885 N N . GLN A 1 110 ? 14.921 3.546 -8.176 1.00 91.12 110 GLN A N 1
ATOM 886 C CA . GLN A 1 110 ? 14.975 4.880 -7.587 1.00 91.12 110 GLN A CA 1
ATOM 887 C C . GLN A 1 110 ? 14.026 5.834 -8.309 1.00 91.12 110 GLN A C 1
ATOM 889 O O . GLN A 1 110 ? 14.096 5.993 -9.527 1.00 91.12 110 GLN A O 1
ATOM 894 N N . VAL A 1 111 ? 13.216 6.535 -7.523 1.00 88.94 111 VAL A N 1
ATOM 895 C CA . VAL A 1 111 ? 12.460 7.725 -7.919 1.00 88.94 111 VAL A CA 1
ATOM 896 C C . VAL A 1 111 ? 12.930 8.880 -7.031 1.00 88.94 111 VAL A C 1
ATOM 898 O O . VAL A 1 111 ? 13.484 8.660 -5.953 1.00 88.94 111 VAL A O 1
ATOM 901 N N . SER A 1 112 ? 12.819 10.128 -7.485 1.00 86.06 112 SER A N 1
ATOM 902 C CA . SER A 1 112 ? 13.333 11.298 -6.757 1.00 86.06 112 SER A CA 1
ATOM 903 C C . SER A 1 112 ? 12.853 11.343 -5.294 1.00 86.06 112 SER A C 1
ATOM 905 O O . SER A 1 112 ? 11.742 11.777 -5.004 1.00 86.06 112 SER A O 1
ATOM 907 N N . GLY A 1 113 ? 13.718 10.921 -4.363 1.00 83.06 113 GLY A N 1
ATOM 908 C CA . GLY A 1 113 ? 13.447 10.872 -2.920 1.00 83.06 113 GLY A CA 1
ATOM 909 C C . GLY A 1 113 ? 12.801 9.582 -2.379 1.00 83.06 113 GLY A C 1
ATOM 910 O O . GLY A 1 113 ? 12.534 9.520 -1.172 1.00 83.06 113 GLY A O 1
ATOM 911 N N . SER A 1 114 ? 12.574 8.560 -3.210 1.00 89.31 114 SER A N 1
ATOM 912 C CA . SER A 1 114 ? 12.021 7.252 -2.817 1.00 89.31 114 SER A CA 1
ATOM 913 C C . SER A 1 114 ? 12.626 6.074 -3.590 1.00 89.31 114 SER A C 1
ATOM 915 O O . SER A 1 114 ? 13.284 6.230 -4.619 1.00 89.31 114 SER A O 1
ATOM 917 N N . LEU A 1 115 ? 12.397 4.872 -3.067 1.00 91.81 115 LEU A N 1
ATOM 918 C CA . LEU A 1 115 ? 12.529 3.623 -3.806 1.00 91.81 115 LEU A CA 1
ATOM 919 C C . LEU A 1 115 ? 11.137 3.052 -4.047 1.00 91.81 115 LEU A C 1
ATOM 921 O O . LEU A 1 115 ? 10.372 2.886 -3.099 1.00 91.81 115 LEU A O 1
ATOM 925 N N . ASP A 1 116 ? 10.857 2.687 -5.286 1.00 94.12 116 ASP A N 1
ATOM 926 C CA . ASP A 1 116 ? 9.538 2.259 -5.731 1.00 94.12 116 ASP A CA 1
ATOM 927 C C . ASP A 1 116 ? 9.603 0.832 -6.285 1.00 94.12 116 ASP A C 1
ATOM 929 O O . ASP A 1 116 ? 10.620 0.411 -6.835 1.00 94.12 116 ASP A O 1
ATOM 933 N N . CYS A 1 117 ? 8.513 0.083 -6.143 1.00 94.69 117 CYS A N 1
ATOM 934 C CA . CYS A 1 117 ? 8.316 -1.227 -6.753 1.00 94.69 117 CYS A CA 1
ATOM 935 C C . CYS A 1 117 ? 6.884 -1.346 -7.280 1.00 94.69 117 CYS A C 1
ATOM 937 O O . CYS A 1 117 ? 5.930 -1.423 -6.505 1.00 94.69 117 CYS A O 1
ATOM 939 N N . ALA A 1 118 ? 6.748 -1.392 -8.606 1.00 94.69 118 ALA A N 1
ATOM 940 C CA . ALA A 1 118 ? 5.480 -1.555 -9.328 1.00 94.69 118 ALA A CA 1
ATOM 941 C C . ALA A 1 118 ? 5.308 -2.975 -9.915 1.00 94.69 118 ALA A C 1
ATOM 943 O O . ALA A 1 118 ? 4.559 -3.193 -10.865 1.00 94.69 118 ALA A O 1
ATOM 944 N N . ALA A 1 119 ? 6.055 -3.950 -9.388 1.00 93.31 119 ALA A N 1
ATOM 945 C CA . ALA A 1 119 ? 5.928 -5.359 -9.753 1.00 93.31 119 ALA A CA 1
ATOM 946 C C . ALA A 1 119 ? 4.760 -6.023 -8.997 1.00 93.31 119 ALA A C 1
ATOM 948 O O . ALA A 1 119 ? 3.974 -5.365 -8.321 1.00 93.31 119 ALA A O 1
ATOM 949 N N . SER A 1 120 ? 4.628 -7.351 -9.073 1.00 91.69 120 SER A N 1
ATOM 950 C CA . SER A 1 120 ? 3.644 -8.044 -8.233 1.00 91.69 120 SER A CA 1
ATOM 951 C C . SER A 1 120 ? 3.983 -7.903 -6.740 1.00 91.69 120 SER A C 1
ATOM 953 O O . SER A 1 120 ? 5.147 -7.796 -6.355 1.00 91.69 120 SER A O 1
ATOM 955 N N . MET A 1 121 ? 2.973 -7.975 -5.870 1.00 90.81 121 MET A N 1
ATOM 956 C CA . MET A 1 121 ? 3.138 -7.850 -4.411 1.00 90.81 121 MET A CA 1
ATOM 957 C C . MET A 1 121 ? 4.198 -8.805 -3.827 1.00 90.81 121 MET A C 1
ATOM 959 O O . MET A 1 121 ? 4.917 -8.431 -2.907 1.00 90.81 121 MET A O 1
ATOM 963 N N . GLY A 1 122 ? 4.330 -10.020 -4.373 1.00 88.50 122 GLY A N 1
ATOM 964 C CA . GLY A 1 122 ? 5.354 -10.983 -3.946 1.00 88.50 122 GLY A CA 1
ATOM 965 C C . GLY A 1 122 ? 6.781 -10.617 -4.377 1.00 88.50 122 GLY A C 1
ATOM 966 O O . GLY A 1 122 ? 7.746 -11.087 -3.778 1.00 88.50 122 GLY A O 1
ATOM 967 N N . GLN A 1 123 ? 6.927 -9.779 -5.403 1.00 90.38 123 GLN A N 1
ATOM 968 C CA . GLN A 1 123 ? 8.213 -9.233 -5.841 1.00 90.38 123 GLN A CA 1
ATOM 969 C C . GLN A 1 123 ? 8.570 -7.960 -5.067 1.00 90.38 123 GLN A C 1
ATOM 971 O O . GLN A 1 123 ? 9.737 -7.759 -4.731 1.00 90.38 123 GLN A O 1
ATOM 976 N N . CYS A 1 124 ? 7.565 -7.169 -4.681 1.00 92.19 124 CYS A N 1
ATOM 977 C CA . CYS A 1 124 ? 7.704 -6.008 -3.800 1.00 92.19 124 CYS A CA 1
ATOM 978 C C . CYS A 1 124 ? 7.816 -6.418 -2.324 1.00 92.19 124 CYS A C 1
ATOM 980 O O . CYS A 1 124 ? 6.992 -6.064 -1.481 1.00 92.19 124 CYS A O 1
ATOM 982 N N . SER A 1 125 ? 8.853 -7.200 -2.030 1.00 90.44 125 SER A N 1
ATOM 983 C CA . SER A 1 125 ? 9.165 -7.694 -0.688 1.00 90.44 125 SER A CA 1
ATOM 984 C C . SER A 1 125 ? 10.142 -6.784 0.051 1.00 90.44 125 SER A C 1
ATOM 986 O O . SER A 1 125 ? 10.938 -6.053 -0.553 1.00 90.44 125 SER A O 1
ATOM 988 N N . PHE A 1 126 ? 10.089 -6.847 1.375 1.00 86.88 126 PHE A N 1
ATOM 989 C CA . PHE A 1 126 ? 10.899 -6.036 2.267 1.00 86.88 126 PHE A CA 1
ATOM 990 C C . PHE A 1 126 ? 11.423 -6.842 3.452 1.00 86.88 126 PHE A C 1
ATOM 992 O O . PHE A 1 126 ? 10.805 -7.795 3.929 1.00 86.88 126 PHE A O 1
ATOM 999 N N . ASP A 1 127 ? 12.592 -6.429 3.928 1.00 83.00 127 ASP A N 1
ATOM 1000 C CA . ASP A 1 127 ? 13.267 -7.054 5.053 1.00 83.00 127 ASP A CA 1
ATOM 1001 C C . ASP A 1 127 ? 12.881 -6.326 6.345 1.00 83.00 127 ASP A C 1
ATOM 1003 O O . ASP A 1 127 ? 12.916 -5.091 6.425 1.00 83.00 127 ASP A O 1
ATOM 1007 N N . GLN A 1 128 ? 12.539 -7.096 7.380 1.00 71.56 128 GLN A N 1
ATOM 1008 C CA . GLN A 1 128 ? 12.462 -6.569 8.739 1.00 71.56 128 GLN A CA 1
ATOM 1009 C C . GLN A 1 128 ? 13.885 -6.226 9.194 1.00 71.56 128 GLN A C 1
ATOM 1011 O O . GLN A 1 128 ? 14.716 -7.116 9.381 1.00 71.56 128 GLN A O 1
ATOM 1016 N N . GLN A 1 129 ? 14.189 -4.941 9.378 1.00 66.00 129 GLN A N 1
ATOM 1017 C CA . GLN A 1 129 ? 15.454 -4.520 9.976 1.00 66.00 129 GLN A CA 1
ATOM 1018 C C . GLN A 1 129 ? 15.232 -3.846 11.326 1.00 66.00 129 GLN A C 1
ATOM 1020 O O . GLN A 1 129 ? 14.379 -2.974 11.481 1.00 66.00 129 GLN A O 1
ATOM 1025 N N . LYS A 1 130 ? 16.130 -4.152 12.275 1.00 56.41 130 LYS A N 1
ATOM 1026 C CA . LYS A 1 130 ? 16.542 -3.162 13.276 1.00 56.41 130 LYS A CA 1
ATOM 1027 C C . LYS A 1 130 ? 17.076 -1.966 12.494 1.00 56.41 130 LYS A C 1
ATOM 1029 O O . LYS A 1 130 ? 18.156 -2.077 11.916 1.00 56.41 130 LYS A O 1
ATOM 1034 N N . MET A 1 131 ? 16.314 -0.872 12.429 1.00 56.31 131 MET A N 1
ATOM 1035 C CA . MET A 1 131 ? 16.762 0.359 11.775 1.00 56.31 131 MET A CA 1
ATOM 1036 C C . MET A 1 131 ? 18.201 0.668 12.225 1.00 56.31 131 MET A C 1
ATOM 1038 O O . MET A 1 131 ? 18.442 0.751 13.433 1.00 56.31 131 MET A O 1
ATOM 1042 N N . PRO A 1 132 ? 19.175 0.788 11.302 1.00 55.47 132 PRO A N 1
ATOM 1043 C CA . PRO A 1 132 ? 20.550 1.109 11.674 1.00 55.47 132 PRO A CA 1
ATOM 1044 C C . PRO A 1 132 ? 20.597 2.366 12.550 1.00 55.47 132 PRO A C 1
ATOM 1046 O O . PRO A 1 132 ? 19.871 3.316 12.279 1.00 55.47 132 PRO A O 1
ATOM 1049 N N . ALA A 1 133 ? 21.459 2.402 13.573 1.00 56.62 133 ALA A N 1
ATOM 1050 C CA . ALA A 1 133 ? 21.480 3.468 14.589 1.00 56.62 133 ALA A CA 1
ATOM 1051 C C . ALA A 1 133 ? 21.557 4.897 14.011 1.00 56.62 133 ALA A C 1
ATOM 1053 O O . ALA A 1 133 ? 20.970 5.822 14.564 1.00 56.62 133 ALA A O 1
ATOM 1054 N N . LYS A 1 134 ? 22.187 5.065 12.841 1.00 55.00 134 LYS A N 1
ATOM 1055 C CA . LYS A 1 134 ? 22.218 6.327 12.077 1.00 55.00 134 LYS A CA 1
ATOM 1056 C C . LYS A 1 134 ? 20.839 6.861 11.649 1.00 55.00 134 LYS A C 1
ATOM 1058 O O . LYS A 1 134 ? 20.743 8.005 11.225 1.00 55.00 134 LYS A O 1
ATOM 1063 N N . TYR A 1 135 ? 19.793 6.043 11.737 1.00 53.97 135 TYR A N 1
ATOM 1064 C CA . TYR A 1 135 ? 18.406 6.396 11.434 1.00 53.97 135 TYR A CA 1
ATOM 1065 C C . TYR A 1 135 ? 17.536 6.564 12.692 1.00 53.97 135 TYR A C 1
ATOM 1067 O O . TYR A 1 135 ? 16.378 6.940 12.563 1.00 53.97 135 TYR A O 1
ATOM 1075 N N . LEU A 1 136 ? 18.075 6.311 13.892 1.00 53.16 136 LEU A N 1
ATOM 1076 C CA . LEU A 1 136 ? 17.377 6.471 15.178 1.00 53.16 136 LEU A CA 1
ATOM 1077 C C . LEU A 1 136 ? 17.682 7.813 15.872 1.00 53.16 136 LEU A C 1
ATOM 1079 O O . LEU A 1 136 ? 17.095 8.106 16.904 1.00 53.16 136 LEU A O 1
ATOM 1083 N N . ALA A 1 137 ? 18.602 8.618 15.332 1.00 43.84 137 ALA A N 1
ATOM 1084 C CA . ALA A 1 137 ? 19.142 9.800 16.010 1.00 43.84 137 ALA A CA 1
ATOM 1085 C C . ALA A 1 137 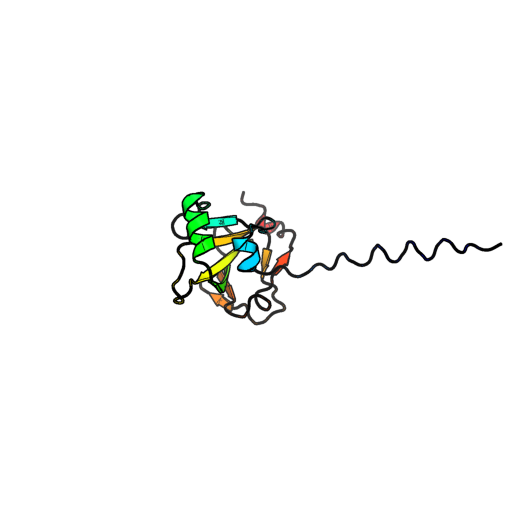? 18.323 11.101 15.839 1.00 43.84 137 ALA A C 1
ATOM 1087 O O . ALA A 1 137 ? 18.743 12.126 16.363 1.00 43.84 137 ALA A O 1
ATOM 1088 N N . ASN A 1 138 ? 17.185 11.081 15.128 1.00 43.25 138 ASN A N 1
ATOM 1089 C CA . ASN A 1 138 ? 16.424 12.295 14.773 1.00 43.25 138 ASN A CA 1
ATOM 1090 C C . ASN A 1 138 ? 14.938 12.278 15.202 1.00 43.25 138 ASN A C 1
ATOM 1092 O O . ASN A 1 138 ? 14.137 12.972 14.578 1.00 43.25 138 ASN A O 1
ATOM 1096 N N . ASN A 1 139 ? 14.569 11.500 16.226 1.00 39.41 139 ASN A N 1
ATOM 1097 C CA . ASN A 1 139 ? 13.239 11.580 16.851 1.00 39.41 139 ASN A CA 1
ATOM 1098 C C . ASN A 1 139 ? 13.308 12.327 18.180 1.00 39.41 139 ASN A C 1
ATOM 1100 O O . ASN A 1 139 ? 14.157 11.931 19.009 1.00 39.41 139 ASN A O 1
#

pLDDT: mean 81.6, std 17.95, range [39.41, 97.62]

Secondary structure (DSSP, 8-state):
---TTSSSSSGGG-----PPEEPPPHHHHHHT--TT-EEEETTT-PBPPHHHHHHHHHH--EEEEEEEE-SSTTTTEEEEEEE-TT-PEEEEEEEEESEEE-TTSTT-EEETTEEEE-S-TTTSEEEE----GGGSTT-

Foldseek 3Di:
DDDPPPPPPPPVPPPPPQPFDFQDDLVCLLVVVQVQKFKAFQPPRHGDDPVLSNVCNVFFDDWFKWKAFCDDVQHQKIWTWTGGPVRDGDRMIIIHGQKDFPPVQPQWDDDVRIIMHRDHRSSRTIGRDPPPVVSVPPD

Radius of gyration: 18.87 Å; chains: 1; bounding box: 38×64×42 Å